Protein AF-A0A8J5RCQ2-F1 (afdb_monomer_lite)

Sequence (183 aa):
MDYLKTVVPSQLIAERGANLVVINPGSANVRMGFASQDVPFNIPHCIAWQIPSANQASHPKMGRVDGLSSQQSKHDSKFTWTDVTDKSIKSSMSIERPVDKDADERTSPDVNDPNSEENNYKEMIFGDDALKIPPDESYCLSYPIRRGHFNISQDYSLHQVLEDLPHYLELDIDRKVAYRFKR

Structure (mmCIF, N/CA/C/O backbone):
data_AF-A0A8J5RCQ2-F1
#
_entry.id   AF-A0A8J5RCQ2-F1
#
loop_
_atom_site.group_PDB
_atom_site.id
_atom_site.type_symbol
_atom_site.label_atom_id
_atom_site.label_alt_id
_atom_site.label_comp_id
_atom_site.label_asym_id
_atom_site.label_entity_id
_atom_site.label_seq_id
_atom_site.pdbx_PDB_ins_code
_atom_site.Cartn_x
_atom_site.Cartn_y
_atom_site.Cartn_z
_atom_site.occupancy
_atom_site.B_iso_or_equiv
_atom_site.auth_seq_id
_atom_site.auth_comp_id
_atom_site.auth_asym_id
_atom_site.auth_atom_id
_atom_site.pdbx_PDB_model_num
ATOM 1 N N . MET A 1 1 ? 27.171 17.899 -15.890 1.00 65.81 1 MET A N 1
ATOM 2 C CA . MET A 1 1 ? 26.231 17.211 -16.800 1.00 65.81 1 MET A CA 1
ATOM 3 C C . MET A 1 1 ? 25.426 16.256 -15.943 1.00 65.81 1 MET A C 1
ATOM 5 O O . MET A 1 1 ? 26.023 15.380 -15.328 1.00 65.81 1 MET A O 1
ATOM 9 N N . ASP A 1 2 ? 24.120 16.474 -15.823 1.00 79.50 2 ASP A N 1
ATOM 10 C CA . ASP A 1 2 ? 23.260 15.640 -14.981 1.00 79.50 2 ASP A CA 1
ATOM 11 C C . ASP A 1 2 ? 22.956 14.344 -15.734 1.00 79.50 2 ASP A C 1
ATOM 13 O O . ASP A 1 2 ? 22.081 14.323 -16.595 1.00 79.50 2 ASP A O 1
ATOM 17 N N . TYR A 1 3 ? 23.684 13.268 -15.425 1.00 74.88 3 TYR A N 1
ATOM 18 C CA . TYR A 1 3 ? 23.560 11.963 -16.093 1.00 74.88 3 TYR A CA 1
ATOM 19 C C . TYR A 1 3 ? 22.099 11.480 -16.195 1.00 74.88 3 TYR A C 1
ATOM 21 O O . TYR A 1 3 ? 21.675 10.985 -17.235 1.00 74.88 3 TYR A O 1
ATOM 29 N N . LEU A 1 4 ? 21.292 11.717 -15.154 1.00 76.06 4 LEU A N 1
ATOM 30 C CA . LEU A 1 4 ? 19.868 11.362 -15.126 1.00 76.06 4 LEU A CA 1
ATOM 31 C C . LEU A 1 4 ? 19.008 12.145 -16.129 1.00 76.06 4 LEU A C 1
ATOM 33 O O . LEU A 1 4 ? 17.966 11.650 -16.541 1.00 76.06 4 LEU A O 1
ATOM 37 N N . LYS A 1 5 ? 19.420 13.355 -16.522 1.00 79.25 5 LYS A N 1
ATOM 38 C CA . LYS A 1 5 ? 18.689 14.183 -17.495 1.00 79.25 5 LYS A CA 1
ATOM 39 C C . LYS A 1 5 ? 19.039 13.834 -18.943 1.00 79.25 5 LYS A C 1
ATOM 41 O O . LYS A 1 5 ? 18.325 14.254 -19.846 1.00 79.25 5 LYS A O 1
ATOM 46 N N . THR A 1 6 ? 20.131 13.101 -19.167 1.00 86.00 6 THR A N 1
ATOM 47 C CA . THR A 1 6 ? 20.639 12.773 -20.509 1.00 86.00 6 THR A CA 1
ATOM 48 C C . THR A 1 6 ? 20.556 11.296 -20.866 1.00 86.00 6 THR A C 1
ATOM 50 O O . THR A 1 6 ? 20.698 10.955 -22.037 1.00 86.00 6 THR A O 1
ATOM 53 N N . VAL A 1 7 ? 20.377 10.411 -19.883 1.00 86.19 7 VAL A N 1
ATOM 54 C CA . VAL A 1 7 ? 20.291 8.968 -20.124 1.00 86.19 7 VAL A CA 1
ATOM 55 C C . VAL A 1 7 ? 18.954 8.605 -20.774 1.00 86.19 7 VAL A C 1
ATOM 57 O O . VAL A 1 7 ? 17.902 9.139 -20.416 1.00 86.19 7 VAL A O 1
ATOM 60 N N . VAL A 1 8 ? 18.979 7.677 -21.729 1.00 91.12 8 VAL A N 1
ATOM 61 C CA . VAL A 1 8 ? 17.751 7.165 -22.347 1.00 91.12 8 VAL A CA 1
ATOM 62 C C . VAL A 1 8 ? 17.017 6.287 -21.322 1.00 91.12 8 VAL A C 1
ATOM 64 O O . VAL A 1 8 ? 17.661 5.442 -20.695 1.00 91.12 8 VAL A O 1
ATOM 67 N N . PRO A 1 9 ? 15.685 6.409 -21.153 1.00 87.62 9 PRO A N 1
ATOM 68 C CA . PRO A 1 9 ? 14.942 5.618 -20.167 1.00 87.62 9 PRO A CA 1
ATOM 69 C C . PRO A 1 9 ? 15.179 4.102 -20.259 1.00 87.62 9 PRO A C 1
ATOM 71 O O . PRO A 1 9 ? 15.312 3.439 -19.235 1.00 87.62 9 PRO A O 1
ATOM 74 N N . SER A 1 10 ? 15.306 3.551 -21.471 1.00 89.56 10 SER A N 1
ATOM 75 C CA . SER A 1 10 ? 15.605 2.126 -21.673 1.00 89.56 10 SER A CA 1
ATOM 76 C C . SER A 1 10 ? 16.984 1.720 -21.144 1.00 89.56 10 SER A C 1
ATOM 78 O O . SER A 1 10 ? 17.113 0.646 -20.564 1.00 89.56 10 SER A O 1
ATOM 80 N N . GLN A 1 11 ? 17.998 2.580 -21.286 1.00 89.50 11 GLN A N 1
ATOM 81 C CA . GLN A 1 11 ? 19.336 2.348 -20.734 1.00 89.50 11 GLN A CA 1
ATOM 82 C C . GLN A 1 11 ? 19.317 2.403 -19.205 1.00 89.50 11 GLN A C 1
ATOM 84 O O . GLN A 1 11 ? 19.882 1.525 -18.561 1.00 89.50 11 GLN A O 1
ATOM 89 N N . LEU A 1 12 ? 18.594 3.363 -18.615 1.00 88.44 12 LEU A N 1
ATOM 90 C CA . LEU A 1 12 ? 18.436 3.450 -17.159 1.00 88.44 12 LEU A CA 1
ATOM 91 C C . LEU A 1 12 ? 17.812 2.169 -16.581 1.00 88.44 12 LEU A C 1
ATOM 93 O O . LEU A 1 12 ? 18.289 1.646 -15.573 1.00 88.44 12 LEU A O 1
ATOM 97 N N . ILE A 1 13 ? 16.759 1.654 -17.223 1.00 89.69 13 ILE A N 1
ATOM 98 C CA . ILE A 1 13 ? 16.087 0.421 -16.796 1.00 89.69 13 ILE A CA 1
ATOM 99 C C . ILE A 1 13 ? 17.009 -0.792 -16.981 1.00 89.69 13 ILE A C 1
ATOM 101 O O . ILE A 1 13 ? 17.092 -1.624 -16.081 1.00 89.69 13 ILE A O 1
ATOM 105 N N . ALA A 1 14 ? 17.736 -0.885 -18.099 1.00 89.69 14 ALA A N 1
ATOM 106 C CA . ALA A 1 14 ? 18.657 -1.993 -18.354 1.00 89.69 14 ALA A CA 1
ATOM 107 C C . ALA A 1 14 ? 19.833 -2.027 -17.362 1.00 89.69 14 ALA A C 1
ATOM 109 O O . ALA A 1 14 ? 20.188 -3.092 -16.863 1.00 89.69 14 ALA A O 1
ATOM 110 N N . GLU A 1 15 ? 20.420 -0.870 -17.051 1.00 90.38 15 GLU A N 1
ATOM 111 C CA . GLU A 1 15 ? 21.605 -0.775 -16.191 1.00 90.38 15 GLU A CA 1
ATOM 112 C C . GLU A 1 15 ? 21.265 -0.801 -14.698 1.00 90.38 15 GLU A C 1
ATOM 114 O O . GLU A 1 15 ? 22.021 -1.347 -13.894 1.00 90.38 15 GLU A O 1
ATOM 119 N N . ARG A 1 16 ? 20.147 -0.182 -14.299 1.00 89.56 16 ARG A N 1
ATOM 120 C CA . ARG A 1 16 ? 19.819 0.057 -12.883 1.00 89.56 16 ARG A CA 1
ATOM 121 C C . ARG A 1 16 ? 18.467 -0.485 -12.456 1.00 89.56 16 ARG A C 1
ATOM 123 O O . ARG A 1 16 ? 18.148 -0.400 -11.274 1.00 89.56 16 ARG A O 1
ATOM 130 N N . GLY A 1 17 ? 17.673 -1.059 -13.356 1.00 90.38 17 GLY A N 1
ATOM 131 C CA . GLY A 1 17 ? 16.289 -1.429 -13.064 1.00 90.38 17 GLY A CA 1
ATOM 132 C C . GLY A 1 17 ? 16.130 -2.415 -11.906 1.00 90.38 17 GLY A C 1
ATOM 133 O O . GLY A 1 17 ? 15.149 -2.328 -11.176 1.00 90.38 17 GLY A O 1
ATOM 134 N N . ALA A 1 18 ? 17.120 -3.286 -11.680 1.00 88.81 18 ALA A N 1
ATOM 135 C CA . ALA A 1 18 ? 17.147 -4.210 -10.543 1.00 88.81 18 ALA A CA 1
ATOM 136 C C . ALA A 1 18 ? 17.398 -3.532 -9.179 1.00 88.81 18 ALA A C 1
ATOM 138 O O . ALA A 1 18 ? 17.121 -4.137 -8.152 1.00 88.81 18 ALA A O 1
ATOM 139 N N . ASN A 1 19 ? 17.893 -2.291 -9.168 1.00 87.50 19 ASN A N 1
ATOM 140 C CA . ASN A 1 19 ? 18.195 -1.506 -7.964 1.00 87.50 19 ASN A CA 1
ATOM 141 C C . ASN A 1 19 ? 17.292 -0.268 -7.821 1.00 87.50 19 ASN A C 1
ATOM 143 O O . ASN A 1 19 ? 17.459 0.517 -6.892 1.00 87.50 19 ASN A O 1
ATOM 147 N N . LEU A 1 20 ? 16.361 -0.061 -8.753 1.00 87.94 20 LEU A N 1
ATOM 148 C CA . LEU A 1 20 ? 15.420 1.053 -8.742 1.00 87.94 20 LEU A CA 1
ATOM 149 C C . LEU A 1 20 ? 14.044 0.536 -8.345 1.00 87.94 20 LEU A C 1
ATOM 151 O O . LEU A 1 20 ? 13.484 -0.303 -9.046 1.00 87.94 20 LEU A O 1
ATOM 155 N N . VAL A 1 21 ? 13.492 1.054 -7.249 1.00 87.81 21 VAL A N 1
ATOM 156 C CA . VAL A 1 21 ? 12.122 0.753 -6.822 1.00 87.81 21 VAL A CA 1
ATOM 157 C C . VAL A 1 21 ? 11.187 1.827 -7.366 1.00 87.81 21 VAL A C 1
ATOM 159 O O . VAL A 1 21 ? 11.406 3.020 -7.163 1.00 87.81 21 VAL A O 1
ATOM 162 N N . VAL A 1 22 ? 10.137 1.398 -8.059 1.00 89.38 22 VAL A N 1
ATOM 163 C CA . VAL A 1 22 ? 9.033 2.251 -8.497 1.00 89.38 22 VAL A CA 1
ATOM 164 C C . VAL A 1 22 ? 7.902 2.095 -7.492 1.00 89.38 22 VAL A C 1
ATOM 166 O O . VAL A 1 22 ? 7.495 0.971 -7.206 1.00 89.38 22 VAL A O 1
ATOM 169 N N . ILE A 1 23 ? 7.387 3.210 -6.972 1.00 89.44 23 ILE A N 1
ATOM 170 C CA . ILE A 1 23 ? 6.242 3.242 -6.056 1.00 89.44 23 ILE A CA 1
ATOM 171 C C . ILE A 1 23 ? 5.151 4.094 -6.699 1.00 89.44 23 ILE A C 1
ATOM 173 O O . ILE A 1 23 ? 5.375 5.252 -7.044 1.00 89.44 23 ILE A O 1
ATOM 177 N N . ASN A 1 24 ? 3.968 3.513 -6.860 1.00 91.44 24 ASN A N 1
ATOM 178 C CA . ASN A 1 24 ? 2.776 4.170 -7.376 1.00 91.44 24 ASN A CA 1
ATOM 179 C C . ASN A 1 24 ? 1.661 4.067 -6.325 1.00 91.44 24 ASN A C 1
ATOM 181 O O . ASN A 1 24 ? 0.964 3.045 -6.263 1.00 91.44 24 ASN A O 1
ATOM 185 N N . PRO A 1 25 ? 1.526 5.083 -5.458 1.00 89.81 25 PRO A N 1
ATOM 186 C CA . PRO A 1 25 ? 0.531 5.070 -4.407 1.00 89.81 25 PRO A CA 1
ATOM 187 C C . PRO A 1 25 ? -0.872 5.340 -4.963 1.00 89.81 25 PRO A C 1
ATOM 189 O O . PRO A 1 25 ? -1.081 6.228 -5.786 1.00 89.81 25 PRO A O 1
ATOM 192 N N . GLY A 1 26 ? -1.854 4.582 -4.482 1.00 90.75 26 GLY A N 1
ATOM 193 C CA . GLY A 1 26 ? -3.255 4.720 -4.865 1.00 90.75 26 GLY A CA 1
ATOM 194 C C . GLY A 1 26 ? -4.182 4.640 -3.658 1.00 90.75 26 GLY A C 1
ATOM 195 O O . GLY A 1 26 ? -3.793 4.224 -2.571 1.00 90.75 26 GLY A O 1
ATOM 196 N N . SER A 1 27 ? -5.440 5.048 -3.844 1.00 90.12 27 SER A N 1
ATOM 197 C CA . SER A 1 27 ? -6.413 5.080 -2.740 1.00 90.12 27 SER A CA 1
ATOM 198 C C . SER A 1 27 ? -6.827 3.698 -2.253 1.00 90.12 27 SER A C 1
ATOM 200 O O . SER A 1 27 ? -7.036 3.507 -1.064 1.00 90.12 27 SER A O 1
ATOM 202 N N . ALA A 1 28 ? -6.964 2.743 -3.174 1.00 89.12 28 ALA A N 1
ATOM 203 C CA . ALA A 1 28 ? -7.305 1.368 -2.826 1.00 89.12 28 ALA A CA 1
ATOM 204 C C . ALA A 1 28 ? -6.054 0.511 -2.616 1.00 89.12 28 ALA A C 1
ATOM 206 O O . ALA A 1 28 ? -6.002 -0.291 -1.691 1.00 89.12 28 ALA A O 1
ATOM 207 N N . ASN A 1 29 ? -5.056 0.672 -3.488 1.00 89.81 29 ASN A N 1
ATOM 208 C CA . ASN A 1 29 ? -3.844 -0.130 -3.469 1.00 89.81 29 ASN A CA 1
ATOM 209 C C . ASN A 1 29 ? -2.631 0.724 -3.831 1.00 89.81 29 ASN A C 1
ATOM 211 O O . ASN A 1 29 ? -2.739 1.595 -4.700 1.00 89.81 29 ASN A O 1
ATOM 215 N N . VAL A 1 30 ? -1.479 0.409 -3.247 1.00 88.06 30 VAL A N 1
ATOM 216 C CA . VAL A 1 30 ? -0.174 0.858 -3.738 1.00 88.06 30 VAL A CA 1
ATOM 217 C C . VAL A 1 30 ? 0.417 -0.232 -4.615 1.00 88.06 30 VAL A C 1
ATOM 219 O O . VAL A 1 30 ? 0.368 -1.423 -4.294 1.00 88.06 30 VAL A O 1
ATOM 222 N N . ARG A 1 31 ? 0.962 0.186 -5.757 1.00 89.56 31 ARG A N 1
ATOM 223 C CA . ARG A 1 31 ? 1.732 -0.689 -6.636 1.00 89.56 31 ARG A CA 1
ATOM 224 C C . ARG A 1 31 ? 3.202 -0.385 -6.473 1.00 89.56 31 ARG A C 1
ATOM 226 O O . ARG A 1 31 ? 3.596 0.772 -6.594 1.00 89.56 31 ARG A O 1
ATOM 233 N N . MET A 1 32 ? 4.009 -1.407 -6.242 1.00 89.25 32 MET A N 1
ATOM 234 C CA . MET A 1 32 ? 5.448 -1.219 -6.109 1.00 89.25 32 MET A CA 1
ATOM 235 C C . MET A 1 32 ? 6.239 -2.401 -6.651 1.00 89.25 32 MET A C 1
ATOM 237 O O . MET A 1 32 ? 5.755 -3.530 -6.669 1.00 89.25 32 MET A O 1
ATOM 241 N N . GLY A 1 33 ? 7.468 -2.156 -7.078 1.00 88.88 33 GLY A N 1
ATOM 242 C CA . GLY A 1 33 ? 8.356 -3.202 -7.571 1.00 88.88 33 GLY A CA 1
ATOM 243 C C . GLY A 1 33 ? 9.635 -2.622 -8.147 1.00 88.88 33 GLY A C 1
ATOM 244 O O . GLY A 1 33 ? 9.799 -1.403 -8.219 1.00 88.88 33 GLY A O 1
ATOM 245 N N . PHE A 1 34 ? 10.543 -3.497 -8.563 1.00 89.81 34 PHE A N 1
ATOM 246 C CA . PHE A 1 34 ? 11.739 -3.062 -9.274 1.00 89.81 34 PHE A CA 1
ATOM 247 C C . PHE A 1 34 ? 11.377 -2.528 -10.661 1.00 89.81 34 PHE A C 1
ATOM 249 O O . PHE A 1 34 ? 10.472 -3.047 -11.307 1.00 89.81 34 PHE A O 1
ATOM 256 N N . ALA A 1 35 ? 12.106 -1.534 -11.162 1.00 91.62 35 ALA A N 1
ATOM 257 C CA . ALA A 1 35 ? 11.865 -0.987 -12.497 1.00 91.62 35 ALA A CA 1
ATOM 258 C C . ALA A 1 35 ? 12.118 -2.013 -13.621 1.00 91.62 35 ALA A C 1
ATOM 260 O O . ALA A 1 35 ? 11.619 -1.83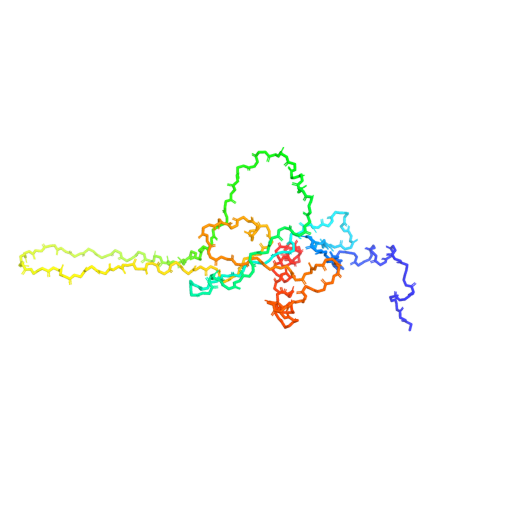9 -14.727 1.00 91.62 35 ALA A O 1
ATOM 261 N N . SER A 1 36 ? 12.875 -3.084 -13.347 1.00 91.12 36 SER A N 1
ATOM 262 C CA . SER A 1 36 ? 13.057 -4.224 -14.260 1.00 91.12 36 SER A CA 1
ATOM 263 C C . SER A 1 36 ? 11.968 -5.303 -14.156 1.00 91.12 36 SER A C 1
ATOM 265 O O . SER A 1 36 ? 11.998 -6.270 -14.916 1.00 91.12 36 SER A O 1
ATOM 267 N N . GLN A 1 37 ? 11.039 -5.190 -13.205 1.00 89.12 37 GLN A N 1
ATOM 268 C CA . GLN A 1 37 ? 9.978 -6.169 -12.978 1.00 89.12 37 GLN A CA 1
ATOM 269 C C . GLN A 1 37 ? 8.779 -5.879 -13.888 1.00 89.12 37 GLN A C 1
ATOM 271 O O . GLN A 1 37 ? 8.281 -4.760 -13.922 1.00 89.12 37 GLN A O 1
ATOM 276 N N . ASP A 1 38 ? 8.288 -6.906 -14.582 1.00 89.81 38 ASP A N 1
ATOM 277 C CA . ASP A 1 38 ? 7.159 -6.776 -15.515 1.00 89.81 38 ASP A CA 1
ATOM 278 C C . ASP A 1 38 ? 5.821 -6.534 -14.787 1.00 89.81 38 ASP A C 1
ATOM 280 O O . ASP A 1 38 ? 4.998 -5.718 -15.194 1.00 89.81 38 ASP A O 1
ATOM 284 N N . VAL A 1 39 ? 5.623 -7.199 -13.640 1.00 90.69 39 VAL A N 1
ATOM 285 C CA . VAL A 1 39 ? 4.391 -7.108 -12.841 1.00 90.69 39 VAL A CA 1
ATOM 286 C C . VAL A 1 39 ? 4.707 -6.606 -11.434 1.00 90.69 39 VAL A C 1
ATOM 288 O O . VAL A 1 39 ? 5.326 -7.354 -10.677 1.00 90.69 39 VAL A O 1
ATOM 291 N N . PRO A 1 40 ? 4.283 -5.394 -11.030 1.00 90.44 40 PRO A N 1
ATOM 292 C CA . PRO A 1 40 ? 4.515 -4.895 -9.678 1.00 90.44 40 PRO A CA 1
ATOM 293 C C . PRO A 1 40 ? 3.671 -5.653 -8.645 1.00 90.44 40 PRO A C 1
ATOM 295 O O . PRO A 1 40 ? 2.616 -6.210 -8.955 1.00 90.44 40 PRO A O 1
ATOM 298 N N . PHE A 1 41 ? 4.094 -5.614 -7.386 1.00 86.88 41 PHE A N 1
ATOM 299 C CA . PHE A 1 41 ? 3.260 -6.029 -6.265 1.00 86.88 41 PHE A CA 1
ATOM 300 C C . PHE A 1 41 ? 2.073 -5.078 -6.125 1.00 86.88 41 PHE A C 1
ATOM 302 O O . PHE A 1 41 ? 2.247 -3.863 -6.176 1.00 86.88 41 PHE A O 1
ATOM 309 N N . ASN A 1 42 ? 0.879 -5.633 -5.929 1.00 87.69 42 ASN A N 1
ATOM 310 C CA . ASN A 1 42 ? -0.336 -4.883 -5.630 1.00 87.69 42 ASN A CA 1
ATOM 311 C C . ASN A 1 42 ? -0.678 -5.087 -4.154 1.00 87.69 42 ASN A C 1
ATOM 313 O O . ASN A 1 42 ? -0.826 -6.230 -3.721 1.00 87.69 42 ASN A O 1
ATOM 317 N N . ILE A 1 43 ? -0.743 -4.002 -3.391 1.00 85.44 43 ILE A N 1
ATOM 318 C CA . ILE A 1 43 ? -0.842 -4.057 -1.932 1.00 85.44 43 ILE A CA 1
ATOM 319 C C . ILE A 1 43 ? -2.012 -3.186 -1.491 1.00 85.44 43 ILE A C 1
ATOM 321 O O . ILE A 1 43 ? -2.007 -1.999 -1.827 1.00 85.44 43 ILE A O 1
ATOM 325 N N . PRO A 1 44 ? -3.000 -3.717 -0.750 1.00 87.88 44 PRO A N 1
ATOM 326 C CA . PRO A 1 44 ? -4.074 -2.895 -0.208 1.00 87.88 44 PRO A CA 1
ATOM 327 C C . PRO A 1 44 ? -3.515 -1.776 0.664 1.00 87.88 44 PRO A C 1
ATOM 329 O O . PRO A 1 44 ? -2.663 -2.014 1.513 1.00 87.88 44 PRO A O 1
ATOM 332 N N . HIS A 1 45 ? -3.977 -0.549 0.444 1.00 86.06 45 HIS A N 1
ATOM 333 C CA . HIS A 1 45 ? -3.484 0.627 1.155 1.00 86.06 45 HIS A CA 1
ATOM 334 C C . HIS A 1 45 ? -4.371 0.936 2.365 1.00 86.06 45 HIS A C 1
ATOM 336 O O . HIS A 1 45 ? -5.153 1.888 2.359 1.00 86.06 45 HIS A O 1
ATOM 342 N N . CYS A 1 46 ? -4.295 0.075 3.378 1.00 86.88 46 CYS A N 1
ATOM 343 C CA . CYS A 1 46 ? -5.086 0.185 4.599 1.00 86.88 46 CYS A CA 1
ATOM 344 C C . CYS A 1 46 ? -4.287 -0.222 5.834 1.00 86.88 46 CYS A C 1
ATOM 346 O O . CYS A 1 46 ? -3.440 -1.118 5.780 1.00 86.88 46 CYS A O 1
ATOM 348 N N . ILE A 1 47 ? -4.601 0.440 6.940 1.00 88.44 47 ILE A N 1
ATOM 349 C CA . ILE A 1 47 ? -3.980 0.249 8.248 1.00 88.44 47 ILE A CA 1
ATOM 350 C C . ILE A 1 47 ? -5.108 0.074 9.250 1.00 88.44 47 ILE A C 1
ATOM 352 O O . ILE A 1 47 ? -6.103 0.788 9.173 1.00 88.44 47 ILE A O 1
ATOM 356 N N . ALA A 1 48 ? -4.977 -0.872 10.161 1.00 89.50 48 ALA A N 1
ATOM 357 C CA . ALA A 1 48 ? -5.909 -1.075 11.249 1.00 89.50 48 ALA A CA 1
ATOM 358 C C . ALA A 1 48 ? -5.210 -0.782 12.573 1.00 89.50 48 ALA A C 1
ATOM 360 O O . ALA A 1 48 ? -4.228 -1.443 12.905 1.00 89.50 48 ALA A O 1
ATOM 361 N N . TRP A 1 49 ? -5.742 0.184 13.313 1.00 88.06 49 TRP A N 1
ATOM 362 C CA . TRP A 1 49 ? -5.257 0.583 14.631 1.00 88.06 49 TRP A CA 1
ATOM 363 C C . TRP A 1 49 ? -6.139 -0.009 15.717 1.00 88.06 49 TRP A C 1
ATOM 365 O O . TRP A 1 49 ? -7.369 0.081 15.620 1.00 88.06 49 TRP A O 1
ATOM 375 N N . GLN A 1 50 ? -5.529 -0.595 16.743 1.00 87.94 50 GLN A N 1
ATOM 376 C CA . GLN A 1 50 ? -6.283 -1.074 17.890 1.00 87.94 50 GLN A CA 1
ATOM 377 C C . GLN A 1 50 ? -6.900 0.115 18.636 1.00 87.94 50 GLN A C 1
ATOM 379 O O . GLN A 1 50 ? -6.224 1.080 18.986 1.00 87.94 50 GLN A O 1
ATOM 384 N N . ILE A 1 51 ? -8.201 0.038 18.900 1.00 83.06 51 ILE A N 1
ATOM 385 C CA . ILE A 1 51 ? -8.927 1.027 19.686 1.00 83.06 51 ILE A CA 1
ATOM 386 C C . ILE A 1 51 ? -9.067 0.487 21.113 1.00 83.06 51 ILE A C 1
ATOM 388 O O . ILE A 1 51 ? -9.671 -0.574 21.304 1.00 83.06 51 ILE A O 1
ATOM 392 N N . PRO A 1 52 ? -8.591 1.216 22.137 1.00 75.25 52 PRO A N 1
ATOM 393 C CA . PRO A 1 52 ? -8.888 0.881 23.522 1.00 75.25 52 PRO A CA 1
ATOM 394 C C . PRO A 1 52 ? -10.402 0.874 23.757 1.00 75.25 52 PRO A C 1
ATOM 396 O O . PRO A 1 52 ? -11.118 1.744 23.259 1.00 75.25 52 PRO A O 1
ATOM 399 N N . SER A 1 53 ? -10.904 -0.056 24.56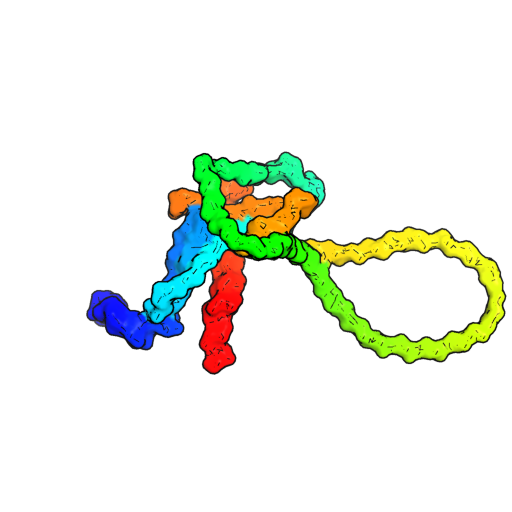7 1.00 64.94 53 SER A N 1
ATOM 400 C CA . SER A 1 53 ? -12.342 -0.295 24.786 1.00 64.94 53 SER A CA 1
ATOM 401 C C . SER A 1 53 ? -13.148 0.957 25.178 1.00 64.94 53 SER A C 1
ATOM 403 O O . SER A 1 53 ? -14.345 1.027 24.915 1.00 64.94 53 SER A O 1
ATOM 405 N N . ALA A 1 54 ? -12.500 1.972 25.759 1.00 60.59 54 ALA A N 1
ATOM 406 C CA . ALA A 1 54 ? -13.109 3.249 26.135 1.00 60.59 54 ALA A CA 1
ATOM 407 C C . ALA A 1 54 ? -13.463 4.173 24.947 1.00 60.59 54 ALA A C 1
ATOM 409 O O . ALA A 1 54 ? -14.346 5.018 25.086 1.00 60.59 54 ALA A O 1
ATOM 410 N N . ASN A 1 55 ? -12.820 4.012 23.784 1.00 58.97 55 ASN A N 1
ATOM 411 C CA . ASN A 1 55 ? -12.939 4.931 22.640 1.00 58.97 55 ASN A CA 1
ATOM 412 C C . ASN A 1 55 ? -13.751 4.364 21.459 1.00 58.97 55 ASN A C 1
ATOM 414 O O . ASN A 1 55 ? -13.903 5.027 20.437 1.00 58.97 55 ASN A O 1
ATOM 418 N N . GLN A 1 56 ? -14.332 3.163 21.573 1.00 58.59 56 GLN A N 1
ATOM 419 C CA . GLN A 1 56 ? -15.049 2.514 20.459 1.00 58.59 56 GLN A CA 1
ATOM 420 C C . GLN A 1 56 ? -16.256 3.309 19.918 1.00 58.59 56 GLN A C 1
ATOM 422 O O . GLN A 1 56 ? -16.664 3.103 18.777 1.00 58.59 56 GLN A O 1
ATOM 427 N N . ALA A 1 57 ? -16.838 4.214 20.711 1.00 52.81 57 ALA A N 1
ATOM 428 C CA . ALA A 1 57 ? -18.031 4.970 20.328 1.00 52.81 57 ALA A CA 1
ATOM 429 C C . ALA A 1 57 ? -17.752 6.189 19.423 1.00 52.81 57 ALA A C 1
ATOM 431 O O . ALA A 1 57 ? -18.685 6.681 18.789 1.00 52.81 57 ALA A O 1
ATOM 432 N N . SER A 1 58 ? -16.512 6.693 19.365 1.00 51.59 58 SER A N 1
ATOM 433 C CA . SER A 1 58 ? -16.186 7.974 18.711 1.00 51.59 58 SER A CA 1
ATOM 434 C C . SER A 1 58 ? -15.495 7.848 17.355 1.00 51.59 58 SER A C 1
ATOM 436 O O . SER A 1 58 ? -15.444 8.830 16.619 1.00 51.59 58 SER A O 1
ATOM 438 N N . HIS A 1 59 ? -14.977 6.674 16.989 1.00 49.59 59 HIS A N 1
ATOM 439 C CA . HIS A 1 59 ? -14.278 6.533 15.715 1.00 49.59 59 HIS A CA 1
ATOM 440 C C . HIS A 1 59 ? -15.270 6.360 14.557 1.00 49.59 59 HIS A C 1
ATOM 442 O O . HIS A 1 59 ? -16.136 5.477 14.614 1.00 49.59 59 HIS A O 1
ATOM 448 N N . PRO A 1 60 ? -15.155 7.163 13.481 1.00 49.38 60 PRO A N 1
ATOM 449 C CA . PRO A 1 60 ? -15.992 6.997 12.307 1.00 49.38 60 PRO A CA 1
ATOM 450 C C . PRO A 1 60 ? -15.776 5.599 11.733 1.00 49.38 60 PRO A C 1
ATOM 452 O O . PRO A 1 60 ? -14.721 5.292 11.176 1.00 49.38 60 PRO A O 1
ATOM 455 N N . LYS A 1 61 ? -16.797 4.740 11.825 1.00 51.81 61 LYS A N 1
ATOM 456 C CA . LYS A 1 61 ? -16.869 3.539 10.993 1.00 51.81 61 LYS A CA 1
ATOM 457 C C . LYS A 1 61 ? -16.875 4.035 9.562 1.00 51.81 61 LYS A C 1
ATOM 459 O O . LYS A 1 61 ? -17.869 4.590 9.098 1.00 51.81 61 LYS A O 1
ATOM 464 N N . MET A 1 62 ? -15.738 3.910 8.896 1.00 48.16 62 MET A N 1
ATOM 465 C CA . MET A 1 62 ? -15.549 4.434 7.557 1.00 48.16 62 MET A CA 1
ATOM 466 C C . MET A 1 62 ? -16.454 3.655 6.600 1.00 48.16 62 MET A C 1
ATOM 468 O O . MET A 1 62 ? -16.108 2.585 6.102 1.00 48.16 62 MET A O 1
ATOM 472 N N . GLY A 1 63 ? -17.671 4.164 6.407 1.00 45.94 63 GLY A N 1
ATOM 473 C CA . GLY A 1 63 ? -18.640 3.604 5.481 1.00 45.94 63 GLY A CA 1
ATOM 474 C C . GLY A 1 63 ? -18.057 3.623 4.073 1.00 45.94 63 GLY A C 1
ATOM 475 O O . GLY A 1 63 ? -17.380 4.577 3.687 1.00 45.94 63 GLY A O 1
ATOM 476 N N . ARG A 1 64 ? -18.305 2.559 3.300 1.00 45.81 64 ARG A N 1
ATOM 477 C CA . ARG A 1 64 ? -17.923 2.483 1.883 1.00 45.81 64 ARG A CA 1
ATOM 478 C C . ARG A 1 64 ? -18.485 3.708 1.155 1.00 45.81 64 ARG A C 1
ATOM 480 O O . ARG A 1 64 ? -19.674 3.750 0.864 1.00 45.81 64 ARG A O 1
ATOM 487 N N . VAL A 1 65 ? -17.636 4.689 0.849 1.00 44.47 65 VAL A N 1
ATOM 488 C CA . VAL A 1 65 ? -18.036 5.924 0.151 1.00 44.47 65 VAL A CA 1
ATOM 489 C C . VAL A 1 65 ? -17.956 5.800 -1.373 1.00 44.47 65 VAL A C 1
ATOM 491 O O . VAL A 1 65 ? -17.928 6.803 -2.069 1.00 44.47 65 VAL A O 1
ATOM 494 N N . ASP A 1 66 ? -17.955 4.574 -1.899 1.00 40.34 66 ASP A N 1
ATOM 495 C CA . ASP A 1 66 ? -18.074 4.308 -3.329 1.00 40.34 66 ASP A CA 1
ATOM 496 C C . ASP A 1 66 ? -19.091 3.171 -3.531 1.00 40.34 66 ASP A C 1
ATOM 498 O O . ASP A 1 66 ? -18.891 2.036 -3.087 1.00 40.34 66 ASP A O 1
ATOM 502 N N . GLY A 1 67 ? -20.208 3.488 -4.194 1.00 37.44 67 GLY A N 1
ATOM 503 C CA . GLY A 1 67 ? -21.314 2.581 -4.535 1.00 37.44 67 GLY A CA 1
ATOM 504 C C . GLY A 1 67 ? -20.971 1.533 -5.599 1.00 37.44 67 GLY A C 1
ATOM 505 O O . GLY A 1 67 ? -21.812 1.188 -6.423 1.00 37.44 67 GLY A O 1
ATOM 506 N N . LEU A 1 68 ? -19.741 1.023 -5.599 1.00 39.97 68 LEU A N 1
ATOM 507 C CA . LEU A 1 68 ? -19.306 -0.083 -6.439 1.00 39.97 68 LEU A CA 1
ATOM 508 C C . LEU A 1 68 ? -18.862 -1.222 -5.520 1.00 39.97 68 LEU A C 1
ATOM 510 O O . LEU A 1 68 ? -17.833 -1.180 -4.839 1.00 39.97 68 LEU A O 1
ATOM 514 N N . SER A 1 69 ? -19.709 -2.247 -5.469 1.00 38.19 69 SER A N 1
ATOM 515 C CA . SER A 1 69 ? -19.343 -3.593 -5.042 1.00 38.19 69 SER A CA 1
ATOM 516 C C . SER A 1 69 ? -18.017 -3.950 -5.708 1.00 38.19 69 SER A C 1
ATOM 518 O O . SER A 1 69 ? -17.955 -4.040 -6.933 1.00 38.19 69 SER A O 1
ATOM 520 N N . SER A 1 70 ? -16.960 -4.158 -4.919 1.00 46.22 70 SER A N 1
ATOM 521 C CA . SER A 1 70 ? -15.773 -4.824 -5.447 1.00 46.22 70 SER A CA 1
ATOM 522 C C . SER A 1 70 ? -16.243 -6.228 -5.794 1.00 46.22 70 SER A C 1
ATOM 524 O O . SER A 1 70 ? -16.512 -7.024 -4.896 1.00 46.22 70 SER A O 1
ATOM 526 N N . GLN A 1 71 ? -16.466 -6.500 -7.080 1.00 42.69 71 GLN A N 1
ATOM 527 C CA . GLN A 1 71 ? -16.626 -7.857 -7.578 1.00 42.69 71 GLN A CA 1
ATOM 528 C C . GLN A 1 71 ? -15.282 -8.556 -7.360 1.00 42.69 71 GLN A C 1
ATOM 530 O O . GLN A 1 71 ? -14.460 -8.668 -8.265 1.00 42.69 71 GLN A O 1
ATOM 535 N N . GLN A 1 72 ? -15.030 -8.974 -6.121 1.00 49.94 72 GLN A N 1
ATOM 536 C CA . GLN A 1 72 ? -13.982 -9.925 -5.826 1.00 49.94 72 GLN A CA 1
ATOM 537 C C . GLN A 1 72 ? -14.376 -11.212 -6.541 1.00 49.94 72 GLN A C 1
ATOM 539 O O . GLN A 1 72 ? -15.432 -11.799 -6.298 1.00 49.94 72 GLN A O 1
ATOM 544 N N . SER A 1 73 ? -13.530 -11.590 -7.492 1.00 43.50 73 SER A N 1
ATOM 545 C CA . SER A 1 73 ? -13.527 -12.886 -8.148 1.00 43.50 73 SER A CA 1
ATOM 546 C C . SER A 1 73 ? -13.791 -13.986 -7.121 1.00 43.50 73 SER A C 1
ATOM 548 O O . SER A 1 73 ? -12.981 -14.178 -6.211 1.00 43.50 73 SER A O 1
ATOM 550 N N . LYS A 1 74 ? -14.911 -14.699 -7.289 1.00 46.03 74 LYS A N 1
ATOM 551 C CA . LYS A 1 74 ? -15.219 -15.956 -6.605 1.00 46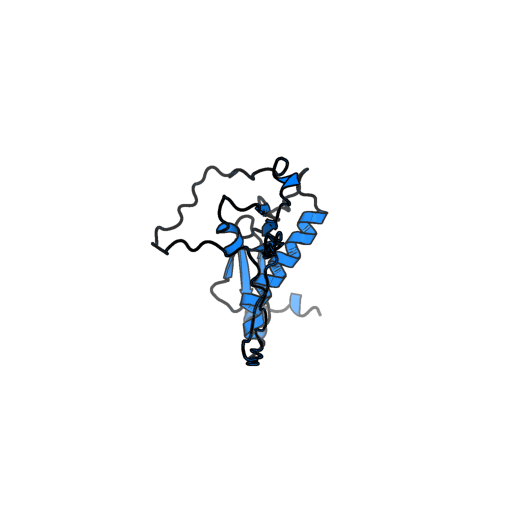.03 74 LYS A CA 1
ATOM 552 C C . LYS A 1 74 ? -14.114 -16.967 -6.920 1.00 46.03 74 LYS A C 1
ATOM 554 O O . LYS A 1 74 ? -14.193 -17.679 -7.915 1.00 46.03 74 LYS A O 1
ATOM 559 N N . HIS A 1 75 ? -13.079 -17.017 -6.098 1.00 42.25 75 HIS A N 1
ATOM 560 C CA . HIS A 1 75 ? -12.306 -18.232 -5.913 1.00 42.25 75 HIS A CA 1
ATOM 561 C C . HIS A 1 75 ? -12.403 -18.570 -4.432 1.00 42.25 75 HIS A C 1
ATOM 563 O O . HIS A 1 75 ? -12.199 -17.715 -3.573 1.00 42.25 75 HIS A O 1
ATOM 569 N N . ASP A 1 76 ? -12.825 -19.799 -4.169 1.00 44.72 76 ASP A N 1
ATOM 570 C CA . ASP A 1 76 ? -13.214 -20.353 -2.875 1.00 44.72 76 ASP A CA 1
ATOM 571 C C . ASP A 1 76 ? -11.974 -20.585 -1.985 1.00 44.72 76 ASP A C 1
ATOM 573 O O . ASP A 1 76 ? -11.629 -21.697 -1.591 1.00 44.72 76 ASP A O 1
ATOM 577 N N . SER A 1 77 ? -11.228 -19.513 -1.717 1.00 57.47 77 SER A N 1
ATOM 578 C CA . SER A 1 77 ? -10.203 -19.478 -0.685 1.00 57.47 77 SER A CA 1
ATOM 579 C C . SER A 1 77 ? -10.926 -19.482 0.653 1.00 57.47 77 SER A C 1
ATOM 581 O O . SER A 1 77 ? -11.538 -18.476 1.013 1.00 57.47 77 SER A O 1
ATOM 583 N N . LYS A 1 78 ? -10.845 -20.596 1.392 1.00 66.75 78 LYS A N 1
ATOM 584 C CA . LYS A 1 78 ? -11.253 -20.693 2.801 1.00 66.75 78 LYS A CA 1
ATOM 585 C C . LYS A 1 78 ? -10.852 -19.400 3.514 1.00 66.75 78 LYS A C 1
ATOM 587 O O . LYS A 1 78 ? -9.668 -19.093 3.606 1.00 66.75 78 LYS A O 1
ATOM 592 N N . PHE A 1 79 ? -11.839 -18.605 3.919 1.00 72.50 79 PHE A N 1
ATOM 593 C CA . PHE A 1 79 ? -11.596 -17.275 4.461 1.00 72.50 79 PHE A CA 1
ATOM 594 C C . PHE A 1 79 ? -10.806 -1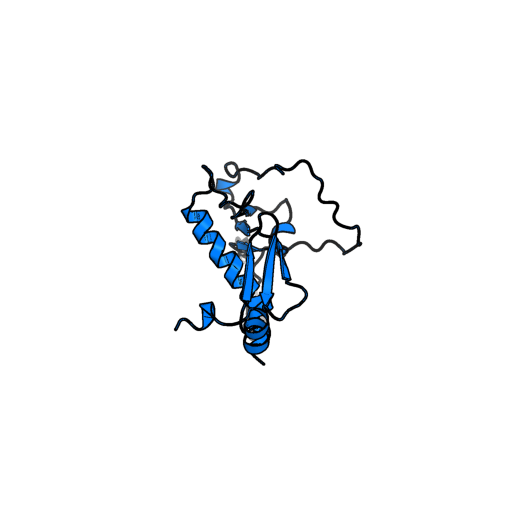7.407 5.771 1.00 72.50 79 PHE A C 1
ATOM 596 O O . PHE A 1 79 ? -11.299 -17.979 6.742 1.00 72.50 79 PHE A O 1
ATOM 603 N N . THR A 1 80 ? -9.554 -16.949 5.777 1.00 85.88 80 THR A N 1
ATOM 604 C CA . THR A 1 80 ? -8.668 -16.993 6.947 1.00 85.88 80 THR A CA 1
ATOM 605 C C . THR A 1 80 ? -8.698 -15.642 7.653 1.00 85.88 80 THR A C 1
ATOM 607 O O . THR A 1 80 ? -8.220 -14.659 7.088 1.00 85.88 80 THR A O 1
ATOM 610 N N . TRP A 1 81 ? -9.245 -15.592 8.868 1.00 87.31 81 TRP A N 1
ATOM 611 C CA . TRP A 1 81 ? -9.180 -14.406 9.726 1.00 87.31 81 TRP A CA 1
ATOM 612 C C . TRP A 1 81 ? -7.743 -14.130 10.184 1.00 87.31 81 TRP A C 1
ATOM 614 O O . TRP A 1 81 ? -6.956 -15.062 10.375 1.00 87.31 81 TRP A O 1
ATOM 624 N N . THR A 1 82 ? -7.412 -12.854 10.360 1.00 86.00 82 THR A N 1
ATOM 625 C CA . THR A 1 82 ? -6.130 -12.408 10.912 1.00 86.00 82 THR A CA 1
ATOM 626 C C . THR A 1 82 ? -6.069 -12.696 12.409 1.00 86.00 82 THR A C 1
ATOM 628 O O . THR A 1 82 ? -6.993 -12.363 13.144 1.00 86.00 82 THR A O 1
ATOM 631 N N . ASP A 1 83 ? -4.961 -13.282 12.866 1.00 85.50 83 ASP A N 1
ATOM 632 C CA . ASP A 1 83 ? -4.653 -13.421 14.292 1.00 85.50 83 ASP A CA 1
ATOM 633 C C . ASP A 1 83 ? -4.180 -12.068 14.840 1.00 85.50 83 ASP A C 1
ATOM 635 O O . ASP A 1 83 ? -3.082 -11.596 14.509 1.00 85.50 83 ASP A O 1
ATOM 639 N N . VAL A 1 84 ? -5.044 -11.427 15.627 1.00 84.81 84 VAL A N 1
ATOM 640 C CA . VAL A 1 84 ? -4.824 -10.095 16.209 1.00 84.81 84 VAL A CA 1
ATOM 641 C C . VAL A 1 84 ? -3.943 -10.129 17.458 1.00 84.81 84 VAL A C 1
ATOM 643 O O . VAL A 1 84 ? -3.499 -9.077 17.902 1.00 84.81 84 VAL A O 1
ATOM 646 N N . THR A 1 85 ? -3.655 -11.311 18.008 1.00 82.69 85 THR A N 1
ATOM 647 C CA . THR A 1 85 ? -2.866 -11.456 19.237 1.00 82.69 85 THR A CA 1
ATOM 648 C C . THR A 1 85 ? -1.379 -11.643 18.941 1.00 82.69 85 THR A C 1
ATOM 650 O O . THR A 1 85 ? -0.985 -12.286 17.959 1.00 82.69 85 THR A O 1
ATOM 653 N N . ASP A 1 86 ? -0.532 -11.091 19.803 1.00 77.25 86 ASP A N 1
ATOM 654 C CA . ASP A 1 86 ? 0.885 -11.413 19.847 1.00 77.25 86 ASP A CA 1
ATOM 655 C C . ASP A 1 86 ? 1.080 -12.683 20.669 1.00 77.25 86 ASP A C 1
ATOM 657 O O . ASP A 1 86 ? 0.878 -12.732 21.884 1.00 77.25 86 ASP A O 1
ATOM 661 N N . LYS A 1 87 ? 1.508 -13.748 19.990 1.00 59.41 87 LYS A N 1
ATOM 662 C CA . LYS A 1 87 ? 1.922 -14.984 20.655 1.00 59.41 87 LYS A CA 1
ATOM 663 C C . LYS A 1 87 ? 3.204 -14.689 21.414 1.00 59.41 87 LYS A C 1
ATOM 665 O O . LYS A 1 87 ? 4.288 -14.728 20.832 1.00 59.41 87 LYS A O 1
ATOM 670 N N . SER A 1 88 ? 3.093 -14.397 22.709 1.00 50.41 88 SER A N 1
ATOM 671 C CA . SER A 1 88 ? 4.268 -14.364 23.575 1.00 50.41 88 SER A CA 1
ATOM 672 C C . SER A 1 88 ? 4.955 -15.732 23.483 1.00 50.41 88 SER A C 1
ATOM 674 O O . SER A 1 88 ? 4.396 -16.763 23.859 1.00 50.41 88 SER A O 1
ATOM 676 N N . ILE A 1 89 ? 6.157 -15.778 22.907 1.00 45.78 89 ILE A N 1
ATOM 677 C CA . ILE A 1 89 ? 6.981 -16.985 22.943 1.00 45.78 89 ILE A CA 1
ATOM 678 C C . ILE A 1 89 ? 7.484 -17.090 24.381 1.00 45.78 89 ILE A C 1
ATOM 680 O O . ILE A 1 89 ? 8.552 -16.585 24.718 1.00 45.78 89 ILE A O 1
ATOM 684 N N .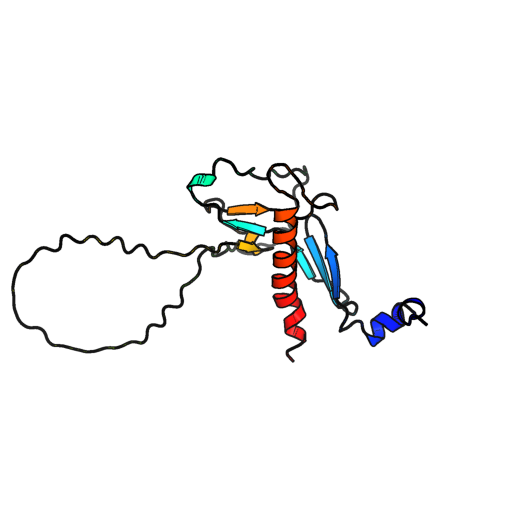 LYS A 1 90 ? 6.702 -17.718 25.261 1.00 43.47 90 LYS A N 1
ATOM 685 C CA . LYS A 1 90 ? 7.228 -18.187 26.542 1.00 43.47 90 LYS A CA 1
ATOM 686 C C . LYS A 1 90 ? 8.184 -19.331 26.210 1.00 43.47 90 LYS A C 1
ATOM 688 O O . LYS A 1 90 ? 7.750 -20.413 25.820 1.00 43.47 90 LYS A O 1
ATOM 693 N N . SER A 1 91 ? 9.489 -19.080 26.306 1.00 38.72 91 SER A N 1
ATOM 694 C CA . SER A 1 91 ? 10.501 -20.131 26.275 1.00 38.72 91 SER A CA 1
ATOM 695 C C . SER A 1 91 ? 10.280 -21.038 27.486 1.00 38.72 91 SER A C 1
ATOM 697 O O . SER A 1 91 ? 10.753 -20.785 28.591 1.00 38.72 91 SER A O 1
ATOM 699 N N . SER A 1 92 ? 9.520 -22.113 27.305 1.00 37.78 92 SER A N 1
ATOM 700 C CA . SER A 1 92 ? 9.429 -23.171 28.302 1.00 37.78 92 SER A CA 1
ATOM 701 C C . SER A 1 92 ? 10.749 -23.945 28.297 1.00 37.78 92 SER A C 1
ATOM 703 O O . SER A 1 92 ? 10.881 -24.981 27.647 1.00 37.78 92 SER A O 1
ATOM 705 N N . MET A 1 93 ? 11.756 -23.420 28.999 1.00 32.38 93 MET A N 1
ATOM 706 C CA . MET A 1 93 ? 12.805 -24.264 29.555 1.00 32.38 93 MET A CA 1
ATOM 707 C C . MET A 1 93 ? 12.137 -25.153 30.600 1.00 32.38 93 MET A C 1
ATOM 709 O O . MET A 1 93 ? 11.833 -24.714 31.707 1.00 32.38 93 MET A O 1
ATOM 713 N N . SER A 1 94 ? 11.871 -26.397 30.218 1.00 45.62 94 SER A N 1
ATOM 714 C CA . SER A 1 94 ? 11.480 -27.452 31.140 1.00 45.62 94 SER A CA 1
ATOM 715 C C . SER A 1 94 ? 12.562 -27.598 32.211 1.00 45.62 94 SER A C 1
ATOM 717 O O . SER A 1 94 ? 13.677 -28.026 31.916 1.00 45.62 94 SER A O 1
ATOM 719 N N . ILE A 1 95 ? 12.246 -27.246 33.455 1.00 40.34 95 ILE A N 1
ATOM 720 C CA . ILE A 1 95 ? 12.967 -27.749 34.624 1.00 40.34 95 ILE A CA 1
ATOM 721 C C . ILE A 1 95 ? 12.001 -28.690 35.331 1.00 40.34 95 ILE A C 1
ATOM 723 O O . ILE A 1 95 ? 11.168 -28.274 36.131 1.00 40.34 95 ILE A O 1
ATOM 727 N N . GLU A 1 96 ? 12.105 -29.974 35.003 1.00 33.28 96 GLU A N 1
ATOM 728 C CA . GLU A 1 96 ? 11.553 -31.034 35.834 1.00 33.28 96 GLU A CA 1
ATOM 729 C C . GLU A 1 96 ? 12.449 -31.181 37.071 1.00 33.28 96 GLU A C 1
ATOM 731 O O . GLU A 1 96 ? 13.656 -31.413 36.966 1.00 33.28 96 GLU A O 1
ATOM 736 N N . ARG A 1 97 ? 11.866 -31.042 38.262 1.00 35.31 97 ARG A N 1
ATOM 737 C CA . ARG A 1 97 ? 12.442 -31.557 39.509 1.00 35.31 97 ARG A CA 1
ATOM 738 C C . ARG A 1 97 ? 11.372 -32.397 40.208 1.00 35.31 97 ARG A C 1
ATOM 740 O O . ARG A 1 97 ? 10.307 -31.851 40.491 1.00 35.31 97 ARG A O 1
ATOM 747 N N . PRO A 1 98 ? 11.620 -33.686 40.492 1.00 43.47 98 PRO A N 1
ATOM 748 C CA . PRO A 1 98 ? 10.715 -34.496 41.291 1.00 43.47 98 PRO A CA 1
ATOM 749 C C . PRO A 1 98 ? 11.035 -34.280 42.774 1.00 43.47 98 PRO A C 1
ATOM 751 O O . PRO A 1 98 ? 12.199 -34.356 43.170 1.00 43.47 98 PRO A O 1
ATOM 754 N N . VAL A 1 99 ? 10.022 -34.008 43.594 1.00 34.81 99 VAL A N 1
ATOM 755 C CA . VAL A 1 99 ? 10.136 -34.114 45.054 1.00 34.81 99 VAL A CA 1
ATOM 756 C C . VAL A 1 99 ? 8.898 -34.832 45.579 1.00 34.81 99 VAL A C 1
ATOM 758 O O . VAL A 1 99 ? 7.768 -34.477 45.243 1.00 34.81 99 VAL A O 1
ATOM 761 N N . ASP A 1 100 ? 9.172 -35.888 46.339 1.00 35.62 100 ASP A N 1
ATOM 762 C CA . ASP A 1 100 ? 8.251 -36.868 46.898 1.00 35.62 100 ASP A CA 1
ATOM 763 C C . ASP A 1 100 ? 7.177 -36.270 47.820 1.00 35.62 100 ASP A C 1
ATOM 765 O O . ASP A 1 100 ? 7.364 -35.245 48.475 1.00 35.62 100 ASP A O 1
ATOM 769 N N . LYS A 1 101 ? 6.031 -36.958 47.856 1.00 42.97 101 LYS A N 1
ATOM 770 C CA . LYS A 1 101 ? 4.883 -36.692 48.728 1.00 42.97 101 LYS A CA 1
ATOM 771 C C . LYS A 1 101 ? 5.129 -37.275 50.116 1.00 42.97 101 LYS A C 1
ATOM 773 O O . LYS A 1 101 ? 5.453 -38.451 50.183 1.00 42.97 101 LYS A O 1
ATOM 778 N N . ASP A 1 102 ? 4.805 -36.520 51.167 1.00 35.50 102 ASP A N 1
ATOM 779 C CA . ASP A 1 102 ? 4.159 -37.077 52.362 1.00 35.50 102 ASP A CA 1
ATOM 780 C C . ASP A 1 102 ? 3.398 -36.019 53.192 1.00 35.50 102 ASP A C 1
ATOM 782 O O . ASP A 1 102 ? 3.876 -34.909 53.403 1.00 35.50 102 ASP A O 1
ATOM 786 N N . ALA A 1 103 ? 2.212 -36.455 53.638 1.00 39.06 103 ALA A N 1
ATOM 787 C CA . ALA A 1 103 ? 1.363 -36.044 54.768 1.00 39.06 103 ALA A CA 1
ATOM 788 C C . ALA A 1 103 ? 0.831 -34.593 54.932 1.00 39.06 103 ALA A C 1
ATOM 790 O O . ALA A 1 103 ? 1.551 -33.673 55.290 1.00 39.06 103 ALA A O 1
ATOM 791 N N . ASP A 1 104 ? -0.502 -34.507 54.783 1.00 36.12 104 ASP A N 1
ATOM 792 C CA . ASP A 1 104 ? -1.508 -33.905 55.688 1.00 36.12 104 ASP A CA 1
ATOM 793 C C . ASP A 1 104 ? -1.348 -32.439 56.147 1.00 36.12 104 ASP A C 1
ATOM 795 O O . ASP A 1 104 ? -0.435 -32.115 56.890 1.00 36.12 104 ASP A O 1
ATOM 799 N N . GLU A 1 105 ? -2.298 -31.569 55.769 1.00 32.34 105 GLU A N 1
ATOM 800 C CA . GLU A 1 105 ? -3.164 -30.801 56.689 1.00 32.34 105 GLU A CA 1
ATOM 801 C C . GLU A 1 105 ? -3.999 -29.757 55.909 1.00 32.34 105 GLU A C 1
ATOM 803 O O . GLU A 1 105 ? -3.595 -29.183 54.898 1.00 32.34 105 GLU A O 1
ATOM 808 N N . ARG A 1 106 ? -5.239 -29.563 56.360 1.00 43.19 106 ARG A N 1
ATOM 809 C CA . ARG A 1 106 ? -6.289 -28.750 55.736 1.00 43.19 106 ARG A CA 1
ATOM 810 C C . ARG A 1 106 ? -5.923 -27.265 55.740 1.00 43.19 106 ARG A C 1
ATOM 812 O O . ARG A 1 106 ? -5.752 -26.688 56.806 1.00 43.19 106 ARG A O 1
ATOM 819 N N . THR A 1 107 ? -5.953 -26.602 54.587 1.00 32.28 107 THR A N 1
ATOM 820 C CA . THR A 1 107 ? -6.154 -25.144 54.496 1.00 32.28 107 THR A CA 1
ATOM 821 C C . THR A 1 107 ? -6.837 -24.820 53.166 1.00 32.28 107 THR A C 1
ATOM 823 O O . THR A 1 107 ? -6.396 -25.256 52.106 1.00 32.28 107 THR A O 1
ATOM 826 N N . SER A 1 108 ? -7.964 -24.109 53.235 1.00 48.16 108 SER A N 1
ATOM 827 C CA . SER A 1 108 ? -8.714 -23.599 52.082 1.00 48.16 108 SER A CA 1
ATOM 828 C C . SER A 1 108 ? -7.839 -22.721 51.179 1.00 48.16 108 SER A C 1
ATOM 830 O O . SER A 1 108 ? -7.129 -21.872 51.716 1.00 48.16 108 SER A O 1
ATOM 832 N N . PRO A 1 109 ? -7.958 -22.796 49.842 1.00 39.19 109 PRO A N 1
ATOM 833 C CA . PRO A 1 109 ? -7.497 -21.726 48.978 1.00 39.19 109 PRO A CA 1
ATOM 834 C C . PRO A 1 109 ? -8.697 -20.905 48.500 1.00 39.19 109 PRO A C 1
ATOM 836 O O . PRO A 1 109 ? -9.433 -21.294 47.596 1.00 39.19 109 PRO A O 1
ATOM 839 N N . ASP A 1 110 ? -8.877 -19.753 49.138 1.00 42.00 110 ASP A N 1
ATOM 840 C CA . ASP A 1 110 ? -9.480 -18.577 48.521 1.00 42.00 110 ASP A CA 1
ATOM 841 C C . ASP A 1 110 ? -8.386 -17.894 47.692 1.00 42.00 110 ASP A C 1
ATOM 843 O O . ASP A 1 110 ? -7.663 -17.057 48.216 1.00 42.00 110 ASP A O 1
ATOM 847 N N . VAL A 1 111 ? -8.184 -18.335 46.445 1.00 40.66 111 VAL A N 1
ATOM 848 C CA . VAL A 1 111 ? -7.456 -17.589 45.402 1.00 40.66 111 VAL A CA 1
ATOM 849 C C . VAL A 1 111 ? -7.974 -18.070 44.041 1.00 40.66 111 VAL A C 1
ATOM 851 O O . VAL A 1 111 ? -7.423 -18.987 43.437 1.00 40.66 111 VAL A O 1
ATOM 854 N N . ASN A 1 112 ? -9.060 -17.474 43.546 1.00 39.16 112 ASN A N 1
ATOM 855 C CA . ASN A 1 112 ? -9.293 -17.452 42.102 1.00 39.16 112 ASN A CA 1
ATOM 856 C C . ASN A 1 112 ? -8.467 -16.293 41.546 1.00 39.16 112 ASN A C 1
ATOM 858 O O . ASN A 1 112 ? -8.952 -15.168 41.458 1.00 39.16 112 ASN A O 1
ATOM 862 N N . ASP A 1 113 ? -7.213 -16.577 41.202 1.00 39.03 113 ASP A N 1
ATOM 863 C CA . ASP A 1 113 ? -6.474 -15.781 40.228 1.00 39.03 113 ASP A CA 1
ATOM 864 C C . ASP A 1 113 ? -7.220 -15.922 38.892 1.00 39.03 113 ASP A C 1
ATOM 866 O O . ASP A 1 113 ? -7.266 -17.032 38.342 1.00 39.03 113 ASP A O 1
ATOM 870 N N . PRO A 1 114 ? -7.816 -14.864 38.312 1.00 42.38 114 PRO A N 1
ATOM 871 C CA . PRO A 1 114 ? -7.994 -14.883 36.882 1.00 42.38 114 PRO A CA 1
ATOM 872 C C . PRO A 1 114 ? -6.576 -14.750 36.339 1.00 42.38 114 PRO A C 1
ATOM 874 O O . PRO A 1 114 ? -5.993 -13.670 36.357 1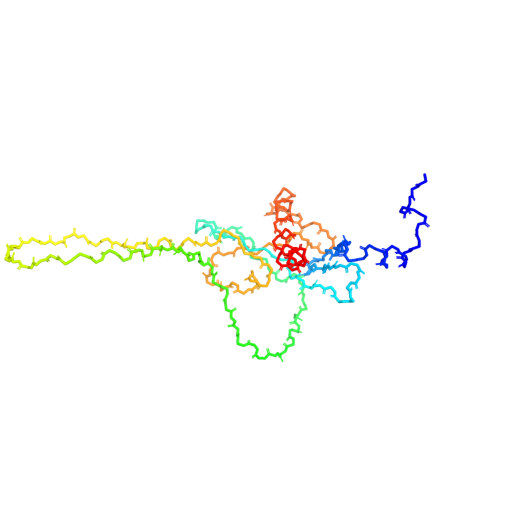.00 42.38 114 PRO A O 1
ATOM 877 N N . ASN A 1 115 ? -6.005 -15.865 35.892 1.00 37.22 115 ASN A N 1
ATOM 878 C CA . ASN A 1 115 ? -4.882 -15.850 34.971 1.00 37.22 115 ASN A CA 1
ATOM 879 C C . ASN A 1 115 ? -5.366 -15.095 33.722 1.00 37.22 115 ASN A C 1
ATOM 881 O O . ASN A 1 115 ? -5.855 -15.696 32.765 1.00 37.22 115 ASN A O 1
ATOM 885 N N . SER A 1 116 ? -5.337 -13.762 33.778 1.00 44.88 116 SER A N 1
ATOM 886 C CA . SER A 1 116 ? -5.445 -12.900 32.623 1.00 44.88 116 SER A CA 1
ATOM 887 C C . SER A 1 116 ? -4.158 -13.149 31.871 1.00 44.88 116 SER A C 1
ATOM 889 O O . SER A 1 116 ? -3.141 -12.495 32.099 1.00 44.88 116 SER A O 1
ATOM 891 N N . GLU A 1 117 ? -4.172 -14.169 31.022 1.00 47.84 117 GLU A N 1
ATOM 892 C CA . GLU A 1 117 ? -3.267 -14.182 29.894 1.00 47.84 117 GLU A CA 1
ATOM 893 C C . GLU A 1 117 ? -3.546 -12.868 29.167 1.00 47.84 117 GLU A C 1
ATOM 895 O O . GLU A 1 117 ? -4.559 -12.720 28.484 1.00 47.84 117 GLU A O 1
ATOM 900 N N . GLU A 1 118 ? -2.720 -11.860 29.455 1.00 49.88 118 GLU A N 1
ATOM 901 C CA . GLU A 1 118 ? -2.678 -10.596 28.744 1.00 49.88 118 GLU A CA 1
ATOM 902 C C . GLU A 1 118 ? -2.298 -10.953 27.310 1.00 49.88 118 GLU A C 1
ATOM 904 O O . GLU A 1 118 ? -1.128 -10.989 26.924 1.00 49.88 118 GLU A O 1
ATOM 909 N N . ASN A 1 119 ? -3.308 -11.335 26.534 1.00 54.84 119 ASN A N 1
ATOM 910 C CA . ASN A 1 119 ? -3.219 -11.442 25.098 1.00 54.84 119 ASN A CA 1
ATOM 911 C C . ASN A 1 119 ? -2.979 -10.018 24.620 1.00 54.84 119 ASN A C 1
ATOM 913 O O . ASN A 1 119 ? -3.914 -9.239 24.444 1.00 54.84 119 ASN A O 1
ATOM 917 N N . ASN A 1 120 ? -1.704 -9.662 24.506 1.00 78.25 120 ASN A N 1
ATOM 918 C CA . ASN A 1 120 ? -1.298 -8.396 23.937 1.00 78.25 120 ASN A CA 1
ATOM 919 C C . ASN A 1 120 ? -1.796 -8.403 22.496 1.00 78.25 120 ASN A C 1
ATOM 921 O O . ASN A 1 120 ? -1.381 -9.224 21.681 1.00 78.25 120 ASN A O 1
ATOM 925 N N . TYR A 1 121 ? -2.776 -7.561 22.215 1.00 82.12 121 TYR A N 1
ATOM 926 C CA . TYR A 1 121 ? -3.255 -7.356 20.863 1.00 82.12 121 TYR A CA 1
ATOM 927 C C . TYR A 1 121 ? -2.213 -6.542 20.105 1.00 82.12 121 TYR A C 1
ATOM 929 O O . TYR A 1 121 ? -1.548 -5.673 20.672 1.00 82.12 121 TYR A O 1
ATOM 937 N N . LYS A 1 122 ? -2.089 -6.805 18.808 1.00 86.88 122 LYS A N 1
ATOM 938 C CA . LYS A 1 122 ? -1.213 -6.030 17.935 1.00 86.88 122 LYS A CA 1
ATOM 939 C C . LYS A 1 122 ? -1.712 -4.601 17.878 1.00 86.88 122 LYS A C 1
ATOM 941 O O . LYS A 1 122 ? -2.839 -4.366 17.453 1.00 86.88 122 LYS A O 1
ATOM 946 N N . GLU A 1 123 ? -0.860 -3.650 18.216 1.00 86.62 123 GLU A N 1
ATOM 947 C CA . GLU A 1 123 ? -1.204 -2.230 18.146 1.00 86.62 123 GLU A CA 1
ATOM 948 C C . GLU A 1 123 ? -1.672 -1.821 16.736 1.00 86.62 123 GLU A C 1
ATOM 950 O O . GLU A 1 123 ? -2.644 -1.078 16.580 1.00 86.62 123 GLU A O 1
ATOM 955 N N . MET A 1 124 ? -1.019 -2.368 15.704 1.00 86.25 124 MET A N 1
ATOM 956 C CA . MET A 1 124 ? -1.268 -2.019 14.311 1.00 86.25 124 MET A CA 1
ATOM 957 C C . MET A 1 124 ? -1.156 -3.229 13.374 1.00 86.25 124 MET A C 1
ATOM 959 O O . MET A 1 124 ? -0.254 -4.061 13.494 1.00 86.25 124 MET A O 1
ATOM 963 N N . ILE A 1 125 ? -2.071 -3.316 12.407 1.00 87.94 125 ILE A N 1
ATOM 964 C CA . ILE A 1 125 ? -2.135 -4.370 11.383 1.00 87.94 125 ILE A CA 1
ATOM 965 C C . ILE A 1 125 ? -2.253 -3.714 9.998 1.00 87.94 125 ILE A C 1
ATOM 967 O O . ILE A 1 125 ? -2.904 -2.684 9.850 1.00 87.94 125 ILE A O 1
ATOM 971 N N . PHE A 1 126 ? -1.650 -4.305 8.961 1.00 86.06 126 PHE A N 1
ATOM 972 C CA . PHE A 1 126 ? -1.510 -3.681 7.637 1.00 86.06 126 PHE A CA 1
ATOM 973 C C . PHE A 1 126 ? -2.092 -4.509 6.494 1.00 86.06 126 PHE A C 1
ATOM 975 O O . PHE A 1 126 ? -2.178 -5.736 6.568 1.00 86.06 126 PHE A O 1
ATOM 982 N N . GLY A 1 127 ? -2.424 -3.823 5.398 1.00 85.06 127 GLY A N 1
ATOM 983 C CA . GLY A 1 127 ? -2.646 -4.430 4.088 1.00 85.06 127 GLY A CA 1
ATOM 984 C C . GLY A 1 127 ? -3.733 -5.504 4.090 1.00 85.06 127 GLY A C 1
ATOM 985 O O . GLY A 1 127 ? -4.819 -5.309 4.633 1.00 85.06 127 GLY A O 1
ATOM 986 N N . ASP A 1 128 ? -3.438 -6.653 3.478 1.00 85.69 128 ASP A N 1
ATOM 987 C CA . ASP A 1 128 ? -4.372 -7.783 3.399 1.00 85.69 128 ASP A CA 1
ATOM 988 C C . ASP A 1 128 ? -4.814 -8.297 4.777 1.00 85.69 128 ASP A C 1
ATOM 990 O O . ASP A 1 128 ? -5.949 -8.757 4.916 1.00 85.69 128 ASP A O 1
ATOM 994 N N . ASP A 1 129 ? -3.947 -8.210 5.789 1.00 87.50 129 ASP A N 1
ATOM 995 C CA . ASP A 1 129 ? -4.250 -8.670 7.145 1.00 87.50 129 ASP A CA 1
ATOM 996 C C . ASP A 1 129 ? -5.233 -7.712 7.837 1.00 87.50 129 ASP A C 1
ATOM 998 O O . ASP A 1 129 ? -6.138 -8.161 8.539 1.00 87.50 129 ASP A O 1
ATOM 1002 N N . ALA A 1 130 ? -5.130 -6.404 7.578 1.00 88.75 130 ALA A N 1
ATOM 1003 C CA . ALA A 1 130 ? -6.060 -5.403 8.109 1.00 88.75 130 ALA A CA 1
ATOM 1004 C C . ALA A 1 130 ? -7.484 -5.575 7.552 1.00 88.75 130 ALA A C 1
ATOM 1006 O O . ALA A 1 130 ? -8.468 -5.334 8.247 1.00 88.75 130 ALA A O 1
ATOM 1007 N N . LEU A 1 131 ? -7.607 -6.035 6.301 1.00 86.94 131 LEU A N 1
ATOM 1008 C CA . LEU A 1 131 ? -8.900 -6.310 5.661 1.00 86.94 131 LEU A CA 1
ATOM 1009 C C . LEU A 1 131 ? -9.581 -7.588 6.172 1.00 86.94 131 LEU A C 1
ATOM 1011 O O . LEU A 1 131 ? -10.767 -7.790 5.912 1.00 86.94 131 LEU A O 1
ATOM 1015 N N . LYS A 1 132 ? -8.836 -8.457 6.860 1.00 89.75 132 LYS A N 1
ATOM 1016 C CA . LYS A 1 132 ? -9.298 -9.750 7.382 1.00 89.75 132 LYS A CA 1
ATOM 1017 C C . LYS A 1 132 ? -9.352 -9.758 8.910 1.00 89.75 132 LYS A C 1
ATOM 1019 O O . LYS A 1 132 ? -9.235 -10.821 9.513 1.00 89.75 132 LYS A O 1
ATOM 1024 N N . ILE A 1 133 ? -9.499 -8.598 9.547 1.00 88.12 133 ILE A N 1
ATOM 1025 C CA . ILE A 1 133 ? -9.744 -8.512 10.991 1.00 88.12 133 ILE A CA 1
ATOM 1026 C C . ILE A 1 133 ? -11.211 -8.870 11.268 1.00 88.12 133 ILE A C 1
ATOM 1028 O O . ILE A 1 133 ? -12.087 -8.339 10.576 1.00 88.12 133 ILE A O 1
ATOM 1032 N N . PRO A 1 134 ? -11.503 -9.759 12.239 1.00 84.88 134 PRO A N 1
ATOM 1033 C CA . PRO A 1 134 ? -12.876 -10.081 12.612 1.00 84.88 134 PRO A CA 1
ATOM 1034 C C . PRO A 1 134 ? -13.663 -8.831 13.022 1.00 84.88 134 PRO A C 1
ATOM 1036 O O . PRO A 1 134 ? -13.119 -7.959 13.694 1.00 84.88 134 PRO A O 1
ATOM 1039 N N . PRO A 1 135 ? -14.953 -8.730 12.661 1.00 81.06 135 PRO A N 1
ATOM 1040 C CA . PRO A 1 135 ? -15.767 -7.554 12.974 1.00 81.06 135 PRO A CA 1
ATOM 1041 C C . PRO A 1 135 ? -16.015 -7.360 14.478 1.00 81.06 135 PRO A C 1
ATOM 1043 O O . PRO A 1 135 ? -16.419 -6.272 14.882 1.00 81.06 135 PRO A O 1
ATOM 1046 N N . ASP A 1 136 ? -15.794 -8.405 15.276 1.00 81.81 136 ASP A N 1
ATOM 1047 C CA . ASP A 1 136 ? -15.938 -8.390 16.733 1.00 81.81 136 ASP A CA 1
ATOM 1048 C C . ASP A 1 136 ? -14.712 -7.773 17.433 1.00 81.81 136 ASP A C 1
ATOM 1050 O O . ASP A 1 136 ? -14.783 -7.412 18.608 1.00 81.81 136 ASP A O 1
ATOM 1054 N N . GLU A 1 137 ? -13.596 -7.618 16.712 1.00 84.88 137 GLU A N 1
ATOM 1055 C CA . GLU A 1 137 ? -12.355 -7.063 17.244 1.00 84.88 137 GLU A CA 1
ATOM 1056 C C . GLU A 1 137 ? -12.341 -5.534 17.190 1.00 84.88 137 GLU A C 1
ATOM 1058 O O . GLU A 1 137 ? -12.855 -4.889 16.272 1.00 84.88 137 GLU A O 1
ATOM 1063 N N . SER A 1 138 ? -11.696 -4.926 18.182 1.00 87.38 138 SER A N 1
ATOM 1064 C CA . SER A 1 138 ? -11.719 -3.473 18.388 1.00 87.38 138 SER A CA 1
ATOM 1065 C C . SER A 1 138 ? -10.646 -2.754 17.570 1.00 87.38 138 SER A C 1
ATOM 1067 O O . SER A 1 138 ? -9.717 -2.184 18.135 1.00 87.38 138 SER A O 1
ATOM 1069 N N . TYR A 1 139 ? -10.767 -2.768 16.242 1.00 88.94 139 TYR A N 1
ATOM 1070 C CA . TYR A 1 139 ? -9.848 -2.069 15.336 1.00 88.94 139 TYR A CA 1
ATOM 1071 C C . TYR A 1 139 ? -10.552 -1.011 14.480 1.00 88.94 139 TYR A C 1
ATOM 1073 O O . TYR A 1 139 ? -11.668 -1.212 13.998 1.00 88.94 139 TYR A O 1
ATOM 1081 N N . CYS A 1 140 ? -9.868 0.109 14.237 1.00 86.50 140 CYS A N 1
ATOM 1082 C CA . CYS A 1 140 ? -10.286 1.133 13.281 1.00 86.50 140 CYS A CA 1
ATOM 1083 C C . CYS A 1 140 ? -9.453 1.022 12.008 1.00 86.50 140 CYS A C 1
ATOM 1085 O O . CYS A 1 140 ? -8.228 1.105 12.080 1.00 86.50 140 CYS A O 1
ATOM 1087 N N . LEU A 1 141 ? -10.098 0.890 10.844 1.00 88.25 141 LEU A N 1
ATOM 1088 C CA . LEU A 1 141 ? -9.395 0.979 9.567 1.00 88.25 141 LEU A CA 1
ATOM 1089 C C . LEU A 1 141 ? -9.200 2.433 9.131 1.00 88.25 141 LEU A C 1
ATOM 1091 O O . LEU A 1 141 ? -10.168 3.170 8.954 1.00 88.25 141 LEU A O 1
ATOM 1095 N N . SER A 1 142 ? -7.957 2.776 8.820 1.00 88.31 142 SER A N 1
ATOM 1096 C CA . SER A 1 142 ? -7.499 4.036 8.244 1.00 88.31 142 SER A CA 1
ATOM 1097 C C . SER A 1 142 ? -6.945 3.827 6.833 1.00 88.31 142 SER A C 1
ATOM 1099 O O . SER A 1 142 ? -6.417 2.770 6.484 1.00 88.31 142 SER A O 1
ATOM 1101 N N . TYR A 1 143 ? -7.087 4.860 5.999 1.00 90.50 143 TYR A N 1
ATOM 1102 C CA . TYR A 1 143 ? -6.611 4.877 4.613 1.00 90.50 143 TYR A CA 1
ATOM 1103 C C . TYR A 1 143 ? -5.889 6.205 4.374 1.00 90.50 143 TYR A C 1
ATOM 1105 O O . TYR A 1 143 ? -6.576 7.216 4.199 1.00 90.50 143 TYR A O 1
ATOM 1113 N N . PRO A 1 144 ? -4.547 6.239 4.359 1.00 90.50 144 PRO A N 1
ATOM 1114 C CA . PRO A 1 144 ? -3.780 7.486 4.261 1.00 90.50 144 PRO A CA 1
ATOM 1115 C C . PRO A 1 144 ? -4.017 8.282 2.970 1.00 90.50 144 PRO A C 1
ATOM 1117 O O . PRO A 1 144 ? -3.835 9.497 2.941 1.00 90.50 144 PRO A O 1
ATOM 1120 N N . ILE A 1 145 ? -4.454 7.621 1.891 1.00 90.94 145 ILE A N 1
ATOM 1121 C CA . ILE A 1 145 ? -4.718 8.241 0.586 1.00 90.94 145 ILE A CA 1
ATOM 1122 C C . ILE A 1 145 ? -6.163 7.981 0.179 1.00 90.94 145 ILE A C 1
ATOM 1124 O O . ILE A 1 145 ? -6.612 6.837 0.115 1.00 90.94 145 ILE A O 1
ATOM 1128 N N . ARG A 1 146 ? -6.878 9.042 -0.198 1.00 90.19 146 ARG A N 1
ATOM 1129 C CA . ARG A 1 146 ? -8.228 8.988 -0.766 1.00 90.19 146 ARG A CA 1
ATOM 1130 C C . ARG A 1 146 ? -8.343 9.905 -1.976 1.00 90.19 146 ARG A C 1
ATOM 1132 O O . ARG A 1 146 ? -7.931 11.057 -1.938 1.00 90.19 146 ARG A O 1
ATOM 1139 N N . ARG A 1 147 ? -8.915 9.378 -3.064 1.00 90.06 147 ARG A N 1
ATOM 1140 C CA . ARG A 1 147 ? -9.124 10.079 -4.344 1.00 90.06 147 ARG A CA 1
ATOM 1141 C C . ARG A 1 147 ? -7.854 10.761 -4.879 1.00 90.06 147 ARG A C 1
ATOM 1143 O O . ARG A 1 147 ? -7.913 11.871 -5.386 1.00 90.06 147 ARG A O 1
ATOM 1150 N N . GLY A 1 148 ? -6.705 10.096 -4.740 1.00 90.44 148 GLY A N 1
ATOM 1151 C CA . GLY A 1 148 ? -5.401 10.613 -5.180 1.00 90.44 148 GLY A CA 1
ATOM 1152 C C . GLY A 1 148 ? -4.755 11.664 -4.266 1.00 90.44 148 GLY A C 1
ATOM 1153 O O . GLY A 1 148 ? -3.673 12.144 -4.586 1.00 90.44 148 GLY A O 1
ATOM 1154 N N . HIS A 1 149 ? -5.371 11.994 -3.129 1.00 93.00 149 HIS A N 1
ATOM 1155 C CA . HIS A 1 149 ? -4.853 12.960 -2.159 1.00 93.00 149 HIS A CA 1
ATOM 1156 C C . HIS A 1 149 ? -4.649 12.317 -0.790 1.00 93.00 149 HIS A C 1
ATOM 1158 O O . HIS A 1 149 ? -5.210 11.259 -0.505 1.00 93.00 149 HIS A O 1
ATOM 1164 N N . PHE A 1 150 ? -3.875 12.968 0.077 1.00 93.38 150 PHE A N 1
ATOM 1165 C CA . PHE A 1 150 ? -3.841 12.605 1.490 1.00 93.38 150 PHE A CA 1
ATOM 1166 C C . PHE A 1 150 ? -5.239 12.715 2.101 1.00 93.38 150 PHE A C 1
ATOM 1168 O O . PHE A 1 150 ? -5.966 13.681 1.861 1.00 93.38 150 PHE A O 1
ATOM 1175 N N . ASN A 1 151 ? -5.623 11.700 2.867 1.00 92.81 151 ASN A N 1
ATOM 1176 C CA . ASN A 1 151 ? -6.932 11.603 3.492 1.00 92.81 151 ASN A CA 1
ATOM 1177 C C . ASN A 1 151 ? -6.977 12.457 4.763 1.00 92.81 151 ASN A C 1
ATOM 1179 O O . ASN A 1 151 ? -6.910 11.937 5.864 1.00 92.81 151 ASN A O 1
ATOM 1183 N N . ILE A 1 152 ? -7.051 13.773 4.617 1.00 93.75 152 ILE A N 1
ATOM 1184 C CA . ILE A 1 152 ? -7.088 14.679 5.766 1.00 93.75 152 ILE A CA 1
ATOM 1185 C C . ILE A 1 152 ? -8.547 14.989 6.102 1.00 93.75 152 ILE A C 1
ATOM 1187 O O . ILE A 1 152 ? -9.316 15.414 5.237 1.00 93.75 152 ILE A O 1
ATOM 1191 N N . SER A 1 153 ? -8.930 14.789 7.359 1.00 90.25 153 SER A N 1
ATOM 1192 C CA . SER A 1 153 ? -10.269 15.078 7.882 1.00 90.25 153 SER A CA 1
ATOM 1193 C C . SER A 1 153 ? -10.200 15.546 9.341 1.00 90.25 153 SER A C 1
ATOM 1195 O O . SER A 1 153 ? -9.116 15.625 9.916 1.00 90.25 153 SER A O 1
ATOM 1197 N N . GLN A 1 154 ? -11.347 15.864 9.948 1.00 87.50 154 GLN A N 1
ATOM 1198 C CA . GLN A 1 154 ? -11.409 16.240 11.368 1.00 87.50 154 GLN A CA 1
ATOM 1199 C C . GLN A 1 154 ? -10.926 15.104 12.284 1.00 87.50 154 GLN A C 1
ATOM 1201 O O . GLN A 1 154 ? -10.251 15.373 13.273 1.00 87.50 154 GLN A O 1
ATOM 1206 N N . ASP A 1 155 ? -11.183 13.855 11.892 1.00 84.50 155 ASP A N 1
ATOM 1207 C CA . ASP A 1 155 ? -10.839 12.656 12.664 1.00 84.50 155 ASP A CA 1
ATOM 1208 C C . ASP A 1 155 ? -9.524 12.004 12.200 1.00 84.50 155 ASP A C 1
ATOM 1210 O O . ASP A 1 155 ? -9.114 10.972 12.725 1.00 84.50 155 ASP A O 1
ATOM 1214 N N . TYR A 1 156 ? -8.858 12.586 11.194 1.00 89.19 156 TYR A N 1
ATOM 1215 C CA . TYR A 1 156 ? -7.609 12.070 10.637 1.00 89.19 156 TYR A CA 1
ATOM 1216 C C . TYR A 1 156 ? -6.737 13.226 10.140 1.00 89.19 156 TYR A C 1
ATOM 1218 O O . TYR A 1 156 ? -6.868 13.704 9.011 1.00 89.19 156 TYR A O 1
ATOM 1226 N N . SER A 1 157 ? -5.894 13.736 11.037 1.00 92.56 157 SER A N 1
ATOM 1227 C CA . SER A 1 157 ? -5.059 14.909 10.779 1.00 92.56 157 SER A CA 1
ATOM 1228 C C . SER A 1 157 ? -3.900 14.596 9.826 1.00 92.56 157 SER A C 1
ATOM 1230 O O . SER A 1 157 ? -3.502 13.445 9.664 1.00 92.56 157 SER A O 1
ATOM 1232 N N . LEU A 1 158 ? -3.295 15.635 9.237 1.00 93.38 158 LEU A N 1
ATOM 1233 C CA . LEU A 1 158 ? -2.082 15.480 8.424 1.00 93.38 158 LEU A CA 1
ATOM 1234 C C . LEU A 1 158 ? -0.954 14.777 9.195 1.00 93.38 158 LEU A C 1
ATOM 1236 O O . LEU A 1 158 ? -0.232 13.986 8.604 1.00 93.38 158 LEU A O 1
ATOM 1240 N N . HIS A 1 159 ? -0.810 15.055 10.494 1.00 93.12 159 HIS A N 1
ATOM 1241 C CA . HIS A 1 159 ? 0.206 14.410 11.324 1.00 93.12 159 HIS A CA 1
ATOM 1242 C C . HIS A 1 159 ? -0.004 12.897 11.367 1.00 93.12 159 HIS A C 1
ATOM 1244 O O . HIS A 1 159 ? 0.906 12.153 11.027 1.00 93.12 159 HIS A O 1
ATOM 1250 N N . GLN A 1 160 ? -1.233 12.461 11.660 1.00 89.75 160 GLN A N 1
ATOM 1251 C CA . GLN A 1 160 ? -1.566 11.040 11.691 1.00 89.75 160 GLN A CA 1
ATOM 1252 C C . GLN A 1 160 ? -1.383 10.388 10.312 1.00 89.75 160 GLN A C 1
ATOM 1254 O O . GLN A 1 160 ? -0.844 9.294 10.213 1.00 89.75 160 GLN A O 1
ATOM 1259 N N . VAL A 1 161 ? -1.765 11.068 9.222 1.00 91.06 161 VAL A N 1
ATOM 1260 C CA . VAL A 1 161 ? -1.525 10.565 7.855 1.00 91.06 161 VAL A CA 1
ATOM 1261 C C . VAL A 1 161 ? -0.031 10.345 7.595 1.00 91.06 161 VAL A C 1
ATOM 1263 O O . VAL A 1 161 ? 0.341 9.355 6.966 1.00 91.06 161 VAL A O 1
ATOM 1266 N N . LEU A 1 162 ? 0.825 11.263 8.049 1.00 90.62 162 LEU A N 1
ATOM 1267 C CA . LEU A 1 162 ? 2.276 11.180 7.870 1.00 90.62 162 LEU A CA 1
ATOM 1268 C C . LEU A 1 162 ? 2.950 10.186 8.820 1.00 90.62 162 LEU A C 1
ATOM 1270 O O . LEU A 1 162 ? 4.035 9.721 8.491 1.00 90.62 162 LEU A O 1
ATOM 1274 N N . GLU A 1 163 ? 2.341 9.853 9.954 1.00 88.62 163 GLU A N 1
ATOM 1275 C CA . GLU A 1 163 ? 2.773 8.732 10.795 1.00 88.62 163 GLU A CA 1
ATOM 1276 C C . GLU A 1 163 ? 2.382 7.401 10.159 1.00 88.62 163 GLU A C 1
ATOM 1278 O O . GLU A 1 163 ? 3.182 6.477 10.115 1.00 88.62 163 GLU A O 1
ATOM 1283 N N . ASP A 1 164 ? 1.188 7.309 9.590 1.00 86.25 164 ASP A N 1
ATOM 1284 C CA . ASP A 1 164 ? 0.673 6.090 8.977 1.00 86.25 164 ASP A CA 1
ATOM 1285 C C . ASP A 1 164 ? 1.404 5.721 7.659 1.00 86.25 164 ASP A C 1
ATOM 1287 O O . ASP A 1 164 ? 1.639 4.542 7.373 1.00 86.25 164 ASP A O 1
ATOM 1291 N N . LEU A 1 165 ? 1.785 6.714 6.838 1.00 84.25 165 LEU A N 1
ATOM 1292 C CA . LEU A 1 165 ? 2.375 6.505 5.500 1.00 84.25 165 LEU A CA 1
ATOM 1293 C C . LEU A 1 165 ? 3.709 5.719 5.505 1.00 84.25 165 LEU A C 1
ATOM 1295 O O . LEU A 1 165 ? 3.852 4.796 4.699 1.00 84.25 165 LEU A O 1
ATOM 1299 N N . PRO A 1 166 ? 4.703 6.064 6.351 1.00 78.56 166 PRO A N 1
ATOM 1300 C CA . PRO A 1 166 ? 5.987 5.375 6.408 1.00 78.56 166 PRO A CA 1
ATOM 1301 C C . PRO A 1 166 ? 5.835 3.939 6.891 1.00 78.56 166 PRO A C 1
ATOM 1303 O O . PRO A 1 166 ? 6.386 3.045 6.260 1.00 78.56 166 PRO A O 1
ATOM 1306 N N . HIS A 1 167 ? 5.030 3.704 7.931 1.00 75.44 167 HIS A N 1
ATOM 1307 C CA . HIS A 1 167 ? 4.805 2.361 8.466 1.00 75.44 167 HIS A CA 1
ATOM 1308 C C . HIS A 1 167 ? 4.209 1.417 7.418 1.00 75.44 167 HIS A C 1
ATOM 1310 O O . HIS A 1 167 ? 4.606 0.255 7.321 1.00 75.44 167 HIS A O 1
ATOM 1316 N N . TYR A 1 168 ? 3.302 1.935 6.587 1.00 69.81 168 TYR A N 1
ATOM 1317 C CA . TYR A 1 168 ? 2.774 1.197 5.448 1.00 69.81 168 TYR A CA 1
ATOM 1318 C C . TYR A 1 168 ? 3.857 0.848 4.414 1.00 69.81 168 TYR A C 1
ATOM 1320 O O . TYR A 1 168 ? 3.927 -0.285 3.940 1.00 69.81 168 TYR A O 1
ATOM 1328 N N . LEU A 1 169 ? 4.704 1.814 4.045 1.00 69.38 169 LEU A N 1
ATOM 1329 C CA . LEU A 1 169 ? 5.731 1.602 3.024 1.00 69.38 169 LEU A CA 1
ATOM 1330 C C . LEU A 1 169 ? 6.866 0.697 3.523 1.00 69.38 169 LEU A C 1
ATOM 1332 O O . LEU A 1 169 ? 7.318 -0.167 2.780 1.00 69.38 169 LEU A O 1
ATOM 1336 N N . GLU A 1 170 ? 7.312 0.863 4.763 1.00 67.19 170 GLU A N 1
ATOM 1337 C CA . GLU A 1 170 ? 8.475 0.174 5.329 1.00 67.19 170 GLU A CA 1
ATOM 1338 C C . GLU A 1 170 ? 8.223 -1.328 5.507 1.00 67.19 170 GLU A C 1
ATOM 1340 O O . GLU A 1 170 ? 8.990 -2.151 5.007 1.00 67.19 170 GLU A O 1
ATOM 1345 N N . LEU A 1 171 ? 7.091 -1.710 6.107 1.00 64.56 171 LEU A N 1
ATOM 1346 C CA . LEU A 1 171 ? 6.794 -3.119 6.381 1.00 64.56 171 LEU A CA 1
ATOM 1347 C C . LEU A 1 171 ? 6.560 -3.943 5.111 1.00 64.56 171 LEU A C 1
ATOM 1349 O O . LEU A 1 171 ? 6.946 -5.113 5.056 1.00 64.56 171 LEU A O 1
ATOM 1353 N N . ASP A 1 172 ? 5.951 -3.357 4.082 1.00 65.06 172 ASP A N 1
ATOM 1354 C CA . ASP A 1 172 ? 5.656 -4.075 2.844 1.00 65.06 172 ASP A CA 1
ATOM 1355 C C . ASP A 1 172 ? 6.829 -4.065 1.852 1.00 65.06 172 ASP A C 1
ATOM 1357 O O . ASP A 1 172 ? 7.069 -5.084 1.184 1.00 65.06 172 ASP A O 1
ATOM 1361 N N . ILE A 1 173 ? 7.598 -2.969 1.770 1.00 64.12 173 ILE A N 1
ATOM 1362 C CA . ILE A 1 173 ? 8.855 -2.939 1.004 1.00 64.12 173 ILE A CA 1
ATOM 1363 C C . ILE A 1 173 ? 9.834 -3.951 1.596 1.00 64.12 173 ILE A C 1
ATOM 1365 O O . ILE A 1 173 ? 10.401 -4.749 0.845 1.00 64.12 173 ILE A O 1
ATOM 1369 N N . ASP A 1 174 ? 9.971 -4.025 2.917 1.00 64.56 174 ASP A N 1
ATOM 1370 C CA . ASP A 1 174 ? 10.894 -4.982 3.523 1.00 64.56 174 ASP A CA 1
ATOM 1371 C C . ASP A 1 174 ? 10.445 -6.436 3.341 1.00 64.56 174 ASP A C 1
ATOM 1373 O O . ASP A 1 174 ? 11.253 -7.308 2.996 1.00 64.56 174 ASP A O 1
ATOM 1377 N N . ARG A 1 175 ? 9.142 -6.715 3.469 1.00 66.12 175 ARG A N 1
ATOM 1378 C CA . ARG A 1 175 ? 8.603 -8.068 3.249 1.00 66.12 175 ARG A CA 1
ATOM 1379 C C . ARG A 1 175 ? 8.752 -8.544 1.803 1.00 66.12 175 ARG A C 1
ATOM 1381 O O . ARG A 1 175 ? 9.023 -9.727 1.594 1.00 66.12 175 ARG A O 1
ATOM 1388 N N . LYS A 1 176 ? 8.566 -7.672 0.804 1.00 65.69 176 LYS A N 1
ATOM 1389 C CA . LYS A 1 176 ? 8.479 -8.089 -0.615 1.00 65.69 176 LYS A CA 1
ATOM 1390 C C . LYS A 1 176 ? 9.705 -7.742 -1.462 1.00 65.69 176 LYS A C 1
ATOM 1392 O O . LYS A 1 176 ? 9.995 -8.457 -2.420 1.00 65.69 176 LYS A O 1
ATOM 1397 N N . VAL A 1 177 ? 10.431 -6.679 -1.125 1.00 63.69 177 VAL A N 1
ATOM 1398 C CA . VAL A 1 177 ? 11.552 -6.139 -1.917 1.00 63.69 177 VAL A CA 1
ATOM 1399 C C . VAL A 1 177 ? 12.896 -6.408 -1.230 1.00 63.69 177 VAL A C 1
ATOM 1401 O O . VAL A 1 177 ? 13.823 -6.883 -1.892 1.00 63.69 177 VAL A O 1
ATOM 1404 N N . ALA A 1 178 ? 13.009 -6.208 0.091 1.00 59.28 178 ALA A N 1
ATOM 1405 C CA . ALA A 1 178 ? 14.286 -6.383 0.802 1.00 59.28 178 ALA A CA 1
ATOM 1406 C C . ALA A 1 178 ? 14.773 -7.845 0.856 1.00 59.28 178 ALA A C 1
ATOM 1408 O O . ALA A 1 178 ? 15.981 -8.096 0.866 1.00 59.28 178 ALA A O 1
ATOM 1409 N N . TYR A 1 179 ? 13.871 -8.832 0.772 1.00 52.19 179 TYR A N 1
ATOM 1410 C CA . TYR A 1 179 ? 14.248 -10.253 0.695 1.00 52.19 179 TYR A CA 1
ATOM 1411 C C . TYR A 1 179 ? 15.096 -10.623 -0.537 1.00 52.19 179 TYR A C 1
ATOM 1413 O O . TYR A 1 179 ? 15.704 -11.696 -0.549 1.00 52.19 179 TYR A O 1
ATOM 1421 N N . ARG A 1 180 ? 15.190 -9.757 -1.560 1.00 50.88 180 ARG A N 1
ATOM 1422 C CA . ARG A 1 180 ? 16.037 -10.002 -2.740 1.00 50.88 180 ARG A CA 1
ATOM 1423 C C . ARG A 1 180 ? 17.477 -9.487 -2.613 1.00 50.88 180 ARG A C 1
ATOM 1425 O O . ARG A 1 180 ? 18.303 -9.899 -3.416 1.00 50.88 180 ARG A O 1
ATOM 1432 N N . PHE A 1 181 ? 17.791 -8.656 -1.614 1.00 46.28 181 PHE A N 1
ATOM 1433 C CA . PHE A 1 181 ? 19.149 -8.128 -1.382 1.00 46.28 181 PHE A CA 1
ATOM 1434 C C . PHE A 1 181 ? 19.979 -8.948 -0.376 1.00 46.28 181 PHE A C 1
ATOM 1436 O O . PHE A 1 181 ? 21.157 -8.668 -0.185 1.00 46.28 181 PHE A O 1
ATOM 1443 N N . LYS A 1 182 ? 19.389 -9.973 0.260 1.00 47.75 182 LYS A N 1
ATOM 1444 C CA . LYS A 1 182 ? 20.078 -10.898 1.186 1.00 47.75 182 LYS A CA 1
ATOM 1445 C C . LYS A 1 182 ? 20.532 -12.222 0.537 1.00 47.75 182 LYS A C 1
ATOM 1447 O O . LYS A 1 182 ? 20.769 -13.186 1.261 1.00 47.75 182 LYS A O 1
ATOM 1452 N N . ARG A 1 183 ? 20.628 -12.305 -0.794 1.00 38.44 183 ARG A N 1
ATOM 1453 C CA . ARG A 1 183 ? 21.188 -13.473 -1.501 1.00 38.44 183 ARG A CA 1
ATOM 1454 C C . ARG A 1 183 ? 22.427 -13.102 -2.288 1.00 38.44 183 ARG A C 1
ATOM 1456 O O . ARG A 1 183 ? 22.406 -12.010 -2.892 1.00 38.44 183 ARG A O 1
#

Foldseek 3Di:
DPCVVPDDPVVCCVPCQLPDKDWDDDQQWIWIDGNVDPGTDTWGQKKKFFDDPVCLVPAPPPPDPDPDDPPDPDDPDPQDAADQFDDDPPPPPDDDDDDDDDDDDDDDDPDPDPPPPVRPGDRMDGTPNNVRHDPVGRIDMDGLDDPNHGPDDPNAHPVNSVVSVCVHCVVVCCVPPVVVVVD

Radius of gyration: 24.76 Å; chains: 1; bounding box: 48×54×79 Å

Organism: Zizania palustris (NCBI:txid103762)

pLDDT: mean 71.06, std 20.68, range [32.28, 93.75]

Secondary structure (DSSP, 8-state):
--HHHHS-HHHHHHHHGGG-EEEE--SSEEEEEETT-SS-EEEE--EEEEPPTTSTTTS------S------------------B-----------------------------------B-SEEEHHHHTT--TTS-EEEE-SEETTEE--BTTB-HHHHHHHHHHHHHHHHHHHTGGGS--